Protein AF-A0A956RKF7-F1 (afdb_monomer_lite)

Radius of gyration: 11.82 Å; chains: 1; bounding box: 26×29×27 Å

Foldseek 3Di:
DDAQEEEEFDDPVLCCVPRPDPR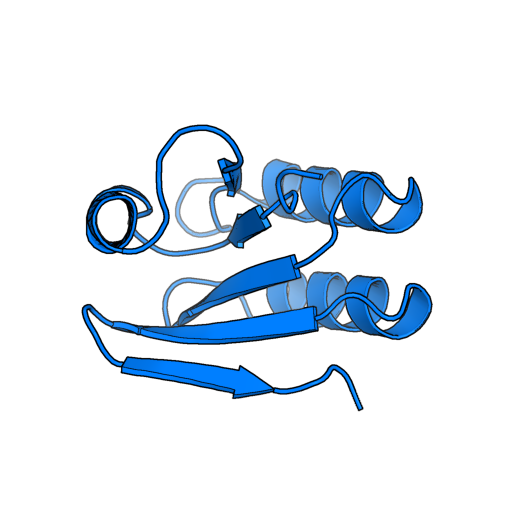YDYFYAPVVPRPVRLVVLLVCLQVVNHQEYEYEPDGHDPVSVVSNLVSCLVNQHWYWYDDPRPDIDTDGSD

Structure (mmCIF, N/CA/C/O backbone):
data_AF-A0A956RKF7-F1
#
_entry.id   AF-A0A956RKF7-F1
#
loop_
_atom_site.group_PDB
_atom_site.id
_atom_site.type_symbol
_atom_site.label_atom_id
_atom_site.label_alt_id
_atom_site.label_comp_id
_atom_site.label_asym_id
_atom_site.label_entity_id
_atom_site.label_seq_id
_atom_site.pdbx_PDB_ins_code
_atom_site.Cartn_x
_atom_site.Cartn_y
_atom_site.Cartn_z
_atom_site.occupancy
_atom_site.B_iso_or_equiv
_atom_site.auth_seq_id
_atom_site.auth_comp_id
_atom_site.auth_asym_id
_atom_site.auth_atom_id
_atom_site.pdbx_PDB_model_num
ATOM 1 N N . MET A 1 1 ? -13.622 0.110 15.646 1.00 58.47 1 MET A N 1
ATOM 2 C CA . MET A 1 1 ? -13.708 -0.349 14.240 1.00 58.47 1 MET A CA 1
ATOM 3 C C . MET A 1 1 ? -12.376 -0.996 13.877 1.00 58.47 1 MET A C 1
ATOM 5 O O . MET A 1 1 ? -11.354 -0.456 14.282 1.00 58.47 1 MET A O 1
ATOM 9 N N . LYS A 1 2 ? -12.357 -2.161 13.212 1.00 68.44 2 LYS A N 1
ATOM 10 C CA . LYS A 1 2 ? -11.100 -2.785 12.753 1.00 68.44 2 LYS A CA 1
ATOM 11 C C . LYS A 1 2 ? -10.547 -1.955 11.587 1.00 68.44 2 LYS A C 1
ATOM 13 O O . LYS A 1 2 ? -11.288 -1.673 10.652 1.00 68.44 2 LYS A O 1
ATOM 18 N N . LYS A 1 3 ? -9.282 -1.537 11.673 1.00 76.81 3 LYS A N 1
ATOM 19 C CA . LYS A 1 3 ? -8.614 -0.695 10.668 1.00 76.81 3 LYS A CA 1
ATOM 20 C C . LYS A 1 3 ? -8.366 -1.499 9.391 1.00 76.81 3 LYS A C 1
ATOM 22 O O . LYS A 1 3 ? -7.750 -2.556 9.485 1.00 76.81 3 LYS A O 1
ATOM 27 N N . ARG A 1 4 ? -8.824 -1.031 8.227 1.00 85.31 4 ARG A N 1
ATOM 28 C CA . ARG A 1 4 ? -8.658 -1.706 6.926 1.00 85.31 4 ARG A CA 1
ATOM 29 C C . ARG A 1 4 ? -7.274 -1.397 6.374 1.00 85.31 4 ARG A C 1
ATOM 31 O O . ARG A 1 4 ? -7.011 -0.271 5.951 1.00 85.31 4 ARG A O 1
ATOM 38 N N . VAL A 1 5 ? -6.395 -2.388 6.403 1.00 84.81 5 VAL A N 1
ATOM 39 C CA . VAL A 1 5 ? -4.994 -2.234 6.023 1.00 84.81 5 VAL A CA 1
ATOM 40 C C . VAL A 1 5 ? -4.770 -2.891 4.669 1.00 84.81 5 VAL A C 1
ATOM 42 O O . VAL A 1 5 ? -5.041 -4.075 4.481 1.00 84.81 5 VAL A O 1
ATOM 45 N N . ALA A 1 6 ? -4.254 -2.132 3.712 1.00 86.75 6 ALA A N 1
ATOM 46 C CA . ALA A 1 6 ? -3.771 -2.678 2.456 1.00 86.75 6 ALA A CA 1
ATOM 47 C C . ALA A 1 6 ? -2.252 -2.827 2.492 1.00 86.75 6 ALA A C 1
ATOM 49 O O . ALA A 1 6 ? -1.554 -1.968 3.018 1.00 86.75 6 ALA A O 1
ATOM 50 N N . VAL A 1 7 ? -1.727 -3.890 1.896 1.00 81.94 7 VAL A N 1
ATOM 51 C CA . VAL A 1 7 ? -0.284 -4.120 1.763 1.00 81.94 7 VAL A CA 1
ATOM 52 C C . VAL A 1 7 ? 0.049 -4.227 0.287 1.00 81.94 7 VAL A C 1
ATOM 54 O O . VAL A 1 7 ? -0.600 -4.998 -0.418 1.00 81.94 7 VAL A O 1
ATOM 57 N N . ILE A 1 8 ? 1.084 -3.518 -0.162 1.00 80.19 8 ILE A N 1
ATOM 58 C CA . ILE A 1 8 ? 1.604 -3.622 -1.524 1.00 80.19 8 ILE A CA 1
ATOM 59 C C . ILE A 1 8 ? 3.119 -3.841 -1.555 1.00 80.19 8 ILE A C 1
ATOM 61 O O . ILE A 1 8 ? 3.882 -3.182 -0.846 1.00 80.19 8 ILE A O 1
ATOM 65 N N . GLY A 1 9 ? 3.545 -4.752 -2.431 1.00 74.31 9 GLY A N 1
ATOM 66 C CA . GLY A 1 9 ? 4.948 -5.073 -2.690 1.00 74.31 9 GLY A CA 1
ATOM 67 C C . GLY A 1 9 ? 5.459 -6.313 -1.955 1.00 74.31 9 GLY A C 1
ATOM 68 O O . GLY A 1 9 ? 4.863 -6.781 -0.993 1.00 74.31 9 GLY A O 1
ATOM 69 N N . GLY A 1 10 ? 6.598 -6.835 -2.420 1.00 68.06 10 GLY A N 1
ATOM 70 C CA . GLY A 1 10 ? 7.389 -7.862 -1.731 1.00 68.06 10 GLY A CA 1
ATOM 71 C C . GLY A 1 10 ? 6.653 -9.165 -1.405 1.00 68.06 10 GLY A C 1
ATOM 72 O O . GLY A 1 10 ? 5.661 -9.528 -2.029 1.00 68.06 10 GLY A O 1
ATOM 73 N N . ASP A 1 11 ? 7.181 -9.895 -0.419 1.00 65.06 11 ASP A N 1
ATOM 74 C CA . ASP A 1 11 ? 6.575 -11.124 0.097 1.00 65.06 11 ASP A CA 1
ATOM 75 C C . ASP A 1 11 ? 5.701 -10.811 1.320 1.00 65.06 11 ASP A C 1
ATOM 77 O O . ASP A 1 11 ? 6.164 -10.791 2.465 1.00 65.06 11 ASP A O 1
ATOM 81 N N . ALA A 1 12 ? 4.417 -10.585 1.051 1.00 59.69 12 ALA A N 1
ATOM 82 C CA . ALA A 1 12 ? 3.335 -10.421 2.019 1.00 59.69 12 ALA A CA 1
ATOM 83 C C . ALA A 1 12 ? 3.376 -11.418 3.195 1.00 59.69 12 ALA A C 1
ATOM 85 O O . ALA A 1 12 ? 3.031 -11.067 4.330 1.00 59.69 12 ALA A O 1
ATOM 86 N N . LYS A 1 13 ? 3.843 -12.655 2.959 1.00 59.16 13 LYS A N 1
ATOM 87 C CA . LYS A 1 13 ? 3.915 -13.698 3.992 1.00 59.16 13 LYS A CA 1
ATOM 88 C C . LYS A 1 13 ? 4.898 -13.340 5.107 1.00 59.16 13 LYS A C 1
ATOM 90 O O . LYS A 1 13 ? 4.699 -13.774 6.240 1.00 59.16 13 LYS A O 1
ATOM 95 N N . LYS A 1 14 ? 5.917 -12.517 4.828 1.00 61.38 14 LYS A N 1
ATOM 96 C CA . LYS A 1 14 ? 6.927 -12.099 5.819 1.00 61.38 14 LYS A CA 1
ATOM 97 C C . LYS A 1 14 ? 6.381 -11.124 6.860 1.00 61.38 14 LYS A C 1
ATOM 99 O O . LYS A 1 14 ? 6.873 -11.108 7.985 1.00 61.38 14 LYS A O 1
ATOM 104 N N . ILE A 1 15 ? 5.349 -10.349 6.523 1.00 64.69 15 ILE A N 1
ATOM 105 C CA . ILE A 1 15 ? 4.764 -9.358 7.439 1.00 64.69 15 ILE A CA 1
ATOM 106 C C . ILE A 1 15 ? 3.427 -9.780 8.047 1.00 64.69 15 ILE A C 1
ATOM 108 O O . ILE A 1 15 ? 2.976 -9.146 8.994 1.00 64.69 15 ILE A O 1
ATOM 112 N N . ARG A 1 16 ? 2.829 -10.884 7.585 1.00 62.72 16 ARG A N 1
ATOM 113 C CA . ARG A 1 16 ? 1.581 -11.445 8.137 1.00 62.72 16 ARG A CA 1
ATOM 114 C C . ARG A 1 16 ? 1.651 -11.746 9.645 1.00 62.72 16 ARG A C 1
ATOM 116 O O . ARG A 1 16 ? 0.634 -11.800 10.315 1.00 62.72 16 ARG A O 1
ATOM 123 N N . ARG A 1 17 ? 2.858 -11.903 10.204 1.00 62.88 17 ARG A N 1
ATOM 124 C CA . ARG A 1 17 ? 3.086 -12.028 11.659 1.00 62.88 17 ARG A CA 1
ATOM 125 C C . ARG A 1 17 ? 2.979 -10.710 12.441 1.00 62.88 17 ARG A C 1
ATOM 127 O O . ARG A 1 17 ? 2.846 -10.758 13.655 1.00 62.88 17 ARG A O 1
ATOM 134 N N . HIS A 1 18 ? 3.080 -9.563 11.772 1.00 60.72 18 HIS A N 1
ATOM 135 C CA . HIS A 1 18 ? 3.126 -8.232 12.395 1.00 60.72 18 HIS A CA 1
ATOM 136 C C . HIS A 1 18 ? 1.797 -7.489 12.291 1.00 60.72 18 HIS A C 1
ATOM 138 O O . HIS A 1 18 ? 1.507 -6.609 13.095 1.00 60.72 18 HIS A O 1
ATOM 144 N N . VAL A 1 19 ? 0.993 -7.842 11.294 1.00 58.81 19 VAL A N 1
ATOM 145 C CA . VAL A 1 19 ? -0.298 -7.225 11.023 1.00 58.81 19 VAL A CA 1
ATOM 146 C C . VAL A 1 19 ? -1.302 -8.362 11.127 1.00 58.81 19 VAL A C 1
ATOM 148 O O . VAL A 1 19 ? -1.199 -9.331 10.383 1.00 58.81 19 VAL A O 1
ATOM 151 N N . GLY A 1 20 ? -2.179 -8.333 12.130 1.00 57.41 20 GLY A N 1
ATOM 152 C CA . GLY A 1 20 ? -3.142 -9.415 12.360 1.00 57.41 20 GLY A CA 1
ATOM 153 C C . GLY A 1 20 ? -4.038 -9.666 11.139 1.00 57.41 20 GLY A C 1
ATOM 154 O O . GLY A 1 20 ? -4.396 -8.730 10.431 1.00 57.41 20 GLY A O 1
ATOM 155 N N . ASP A 1 21 ? -4.404 -10.930 10.912 1.00 59.31 21 ASP A N 1
ATOM 156 C CA . ASP A 1 21 ? -4.980 -11.445 9.653 1.00 59.31 21 ASP A CA 1
ATOM 157 C C . ASP A 1 21 ? -6.283 -10.754 9.198 1.00 59.31 21 ASP A C 1
ATOM 159 O O . ASP A 1 21 ? -6.536 -10.592 8.008 1.00 59.31 21 ASP A O 1
ATOM 163 N N . ASP A 1 22 ? -7.118 -10.320 10.140 1.00 56.56 22 ASP A N 1
ATOM 164 C CA . ASP A 1 22 ? -8.536 -10.054 9.865 1.00 56.56 22 ASP A CA 1
ATOM 165 C C . ASP A 1 22 ? -8.846 -8.736 9.137 1.00 56.56 22 ASP A C 1
ATOM 167 O O . ASP A 1 22 ? -10.014 -8.448 8.870 1.00 56.56 22 ASP A O 1
ATOM 171 N N . SER A 1 23 ? -7.853 -7.890 8.867 1.00 64.88 23 SER A N 1
ATOM 172 C CA . SER A 1 23 ? -8.090 -6.600 8.207 1.00 64.88 23 SER A CA 1
ATOM 173 C C . SER A 1 23 ? -7.150 -6.296 7.048 1.00 64.88 23 SER A C 1
ATOM 175 O O . SER A 1 23 ? -7.119 -5.163 6.561 1.00 64.88 23 SER A O 1
ATOM 177 N N . LEU A 1 24 ? -6.419 -7.313 6.590 1.00 69.12 24 LEU A N 1
ATOM 178 C CA . LEU A 1 24 ? -5.397 -7.192 5.563 1.00 69.12 24 LEU A CA 1
ATOM 179 C C . LEU A 1 24 ? -5.920 -7.534 4.179 1.00 69.12 24 LEU A C 1
ATOM 181 O O . LEU A 1 24 ? -6.436 -8.625 3.939 1.00 69.12 24 LEU A O 1
ATOM 185 N N . ARG A 1 25 ? -5.686 -6.627 3.232 1.00 75.19 25 ARG A N 1
ATOM 186 C CA . ARG A 1 25 ? -5.821 -6.917 1.805 1.00 75.19 25 ARG A CA 1
ATOM 187 C C . ARG A 1 25 ? -4.465 -6.800 1.125 1.00 75.19 25 ARG A C 1
ATOM 189 O O . ARG A 1 25 ? -3.841 -5.741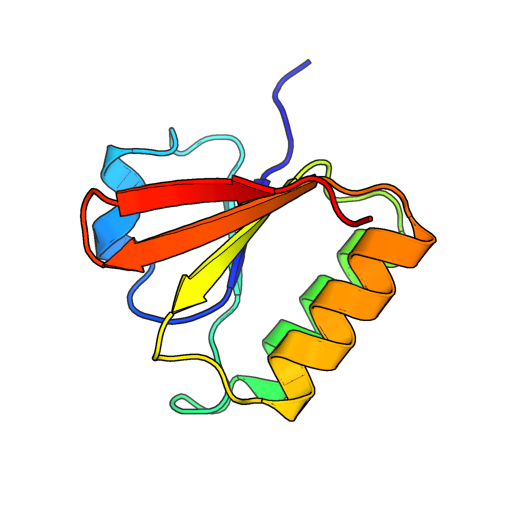 1.155 1.00 75.19 25 ARG A O 1
ATOM 196 N N . TYR A 1 26 ? -4.010 -7.901 0.540 1.00 73.12 26 TYR A N 1
ATOM 197 C CA . TYR A 1 26 ? -2.707 -7.990 -0.111 1.00 73.12 26 TYR A CA 1
ATOM 198 C C . TYR A 1 26 ? -2.809 -7.701 -1.605 1.00 73.12 26 TYR A C 1
ATOM 200 O O . TYR A 1 26 ? -3.701 -8.215 -2.276 1.00 73.12 26 TYR A O 1
ATOM 208 N N . TYR A 1 27 ? -1.862 -6.907 -2.095 1.00 70.88 27 TYR A N 1
ATOM 209 C CA . TYR A 1 27 ? -1.700 -6.522 -3.490 1.00 70.88 27 TYR A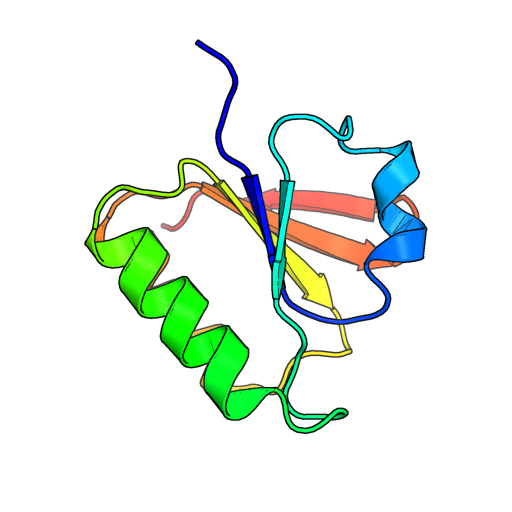 CA 1
ATOM 210 C C . TYR A 1 27 ? -0.255 -6.817 -3.918 1.00 70.88 27 TYR A C 1
ATOM 212 O O . TYR A 1 27 ? 0.708 -6.407 -3.262 1.00 70.88 27 TYR A O 1
ATOM 220 N N . SER A 1 28 ? -0.088 -7.564 -5.002 1.00 61.53 28 SER A N 1
ATOM 221 C CA . SER A 1 28 ? 1.216 -7.944 -5.554 1.00 61.53 28 SER A CA 1
ATOM 222 C C . SER A 1 28 ? 1.858 -6.766 -6.296 1.00 61.53 28 SER A C 1
ATOM 224 O O . SER A 1 28 ? 1.156 -5.907 -6.821 1.00 61.53 28 SER A O 1
ATOM 226 N N . SER A 1 29 ? 3.192 -6.713 -6.379 1.00 55.72 29 SER A N 1
ATOM 227 C CA . SER A 1 29 ? 3.898 -5.725 -7.214 1.00 55.72 29 SER A CA 1
ATOM 228 C C . SER A 1 29 ? 4.209 -6.231 -8.628 1.00 55.72 29 SER A C 1
ATOM 230 O O . SER A 1 29 ? 4.224 -7.437 -8.895 1.00 55.72 29 SER A O 1
ATOM 232 N N . SER A 1 30 ? 4.507 -5.292 -9.535 1.00 50.41 30 SER A N 1
ATOM 233 C CA . SER A 1 30 ? 4.890 -5.493 -10.946 1.00 50.41 30 SER A CA 1
ATOM 234 C C . SER A 1 30 ? 5.875 -6.628 -11.240 1.00 50.41 30 SER A C 1
ATOM 236 O O . SER A 1 30 ? 5.723 -7.276 -12.273 1.00 50.41 30 SER A O 1
ATOM 238 N N . HIS A 1 31 ? 6.840 -6.930 -10.361 1.00 47.94 31 HIS A N 1
ATOM 239 C CA . HIS A 1 31 ? 7.804 -8.026 -10.582 1.00 47.94 31 HIS A CA 1
ATOM 240 C C . HIS A 1 31 ? 7.155 -9.425 -10.675 1.00 47.94 31 HIS A C 1
ATOM 242 O O . HIS A 1 31 ? 7.800 -10.348 -11.161 1.00 47.94 31 HIS A O 1
ATOM 248 N N . ASN A 1 32 ? 5.881 -9.569 -10.283 1.00 49.94 32 ASN A N 1
ATOM 249 C CA . ASN A 1 32 ? 5.066 -10.781 -10.443 1.00 49.94 32 ASN A CA 1
ATOM 250 C C . ASN A 1 32 ? 3.824 -10.559 -11.343 1.00 49.94 32 ASN A C 1
ATOM 252 O O . ASN A 1 32 ? 2.821 -11.251 -11.188 1.00 49.94 32 ASN A O 1
ATOM 256 N N . GLY A 1 33 ? 3.839 -9.573 -12.252 1.00 49.94 33 GLY A N 1
ATOM 257 C CA . GLY A 1 33 ? 2.679 -9.233 -13.097 1.00 49.94 33 GLY A CA 1
ATOM 258 C C . GLY A 1 33 ? 1.653 -8.287 -12.443 1.00 49.94 33 GLY A C 1
ATOM 259 O O . GLY A 1 33 ? 0.541 -8.140 -12.946 1.00 49.94 33 GLY A O 1
ATOM 260 N N . GLY A 1 34 ? 2.020 -7.623 -11.339 1.00 53.81 34 GLY A N 1
ATOM 261 C CA . GLY A 1 34 ? 1.138 -6.857 -10.440 1.00 53.81 34 GLY A CA 1
ATOM 262 C C . GLY A 1 34 ? 0.647 -5.466 -10.878 1.00 53.81 34 GLY A C 1
ATOM 263 O O . GLY A 1 34 ? 0.104 -4.747 -10.041 1.00 53.81 34 GLY A O 1
ATOM 264 N N . ASN A 1 35 ? 0.742 -5.087 -12.159 1.00 61.47 35 ASN A N 1
ATOM 265 C CA . ASN A 1 35 ? 0.178 -3.808 -12.636 1.00 61.47 35 ASN A CA 1
ATOM 266 C C . ASN A 1 35 ? -1.339 -3.699 -12.354 1.00 61.47 35 ASN A C 1
ATOM 268 O O . ASN A 1 35 ? -1.854 -2.609 -12.102 1.00 61.47 35 ASN A O 1
ATOM 272 N N . GLY A 1 36 ? -2.056 -4.830 -12.372 1.00 64.38 36 GLY A N 1
ATOM 273 C CA . GLY A 1 36 ? -3.478 -4.893 -12.020 1.00 64.38 36 GLY A CA 1
ATOM 274 C C . GLY A 1 36 ? -3.743 -4.670 -10.529 1.00 64.38 36 GLY A C 1
ATOM 275 O O . GLY A 1 36 ? -4.673 -3.952 -10.171 1.00 64.38 36 GLY A O 1
ATOM 276 N N . ASP A 1 37 ? -2.886 -5.200 -9.658 1.00 73.62 37 ASP A N 1
ATOM 277 C CA . ASP A 1 37 ? -3.049 -5.117 -8.204 1.00 73.62 37 ASP A CA 1
ATOM 278 C C . ASP A 1 37 ? -2.795 -3.693 -7.685 1.00 73.62 37 ASP A C 1
ATOM 280 O O . ASP A 1 37 ? -3.552 -3.193 -6.850 1.00 73.62 37 ASP A O 1
ATOM 284 N N . ALA A 1 38 ? -1.803 -2.982 -8.233 1.00 76.56 38 ALA A N 1
ATOM 285 C CA . ALA A 1 38 ? -1.577 -1.569 -7.916 1.00 76.56 38 ALA A CA 1
ATOM 286 C C . ALA A 1 38 ? -2.759 -0.676 -8.351 1.00 76.56 38 ALA A C 1
ATOM 288 O O . ALA A 1 38 ? -3.168 0.240 -7.624 1.00 76.56 38 ALA A O 1
ATOM 289 N N . ALA A 1 39 ? -3.352 -0.962 -9.515 1.00 80.06 39 ALA A N 1
ATOM 290 C CA . ALA A 1 39 ? -4.543 -0.268 -9.997 1.00 80.06 39 ALA A CA 1
ATOM 291 C C . ALA A 1 39 ? -5.774 -0.569 -9.122 1.00 80.06 39 ALA A C 1
ATOM 293 O O . ALA A 1 39 ? -6.512 0.350 -8.757 1.00 80.06 39 ALA A O 1
ATOM 294 N N . MET A 1 40 ? -5.968 -1.829 -8.717 1.00 82.06 40 MET A N 1
ATOM 295 C CA . MET A 1 40 ? -7.041 -2.226 -7.799 1.00 82.06 40 MET A CA 1
ATOM 296 C C . MET A 1 40 ? -6.894 -1.575 -6.422 1.00 82.06 40 MET A C 1
ATOM 298 O O . MET A 1 40 ? -7.884 -1.086 -5.875 1.00 82.06 40 MET A O 1
ATOM 302 N N . LEU A 1 41 ? -5.676 -1.504 -5.878 1.00 86.44 41 LEU A N 1
ATOM 303 C CA . LEU A 1 41 ? -5.407 -0.787 -4.632 1.00 86.44 41 LEU A CA 1
ATOM 304 C C . LEU A 1 41 ? -5.751 0.698 -4.766 1.00 86.44 41 LEU A C 1
ATOM 306 O O . LEU A 1 41 ? -6.440 1.257 -3.916 1.00 86.44 41 LEU A O 1
ATOM 310 N N . THR A 1 42 ? -5.328 1.328 -5.860 1.00 86.56 42 THR A N 1
ATOM 311 C CA . THR A 1 42 ? -5.640 2.735 -6.139 1.00 86.56 42 THR A CA 1
ATOM 312 C C . THR A 1 42 ? -7.152 2.977 -6.174 1.00 86.56 42 THR A C 1
ATOM 314 O O . THR A 1 42 ? -7.639 3.939 -5.579 1.00 86.56 42 THR A O 1
ATOM 317 N N . ALA A 1 43 ? -7.914 2.091 -6.820 1.00 87.06 43 ALA A N 1
ATOM 318 C CA . ALA A 1 43 ? -9.373 2.157 -6.837 1.00 87.06 43 ALA A CA 1
ATOM 319 C C . ALA A 1 43 ? -9.982 1.964 -5.435 1.00 87.06 43 ALA A C 1
ATOM 321 O O . ALA A 1 43 ? -10.890 2.701 -5.057 1.00 87.06 43 ALA A O 1
ATOM 322 N N . ALA A 1 44 ? -9.455 1.028 -4.639 1.00 87.25 44 ALA A N 1
ATOM 323 C CA . ALA A 1 44 ? -9.912 0.787 -3.272 1.00 87.25 44 ALA A CA 1
ATOM 324 C C . ALA A 1 44 ? -9.655 1.985 -2.342 1.00 87.25 44 ALA A C 1
ATOM 326 O O . ALA A 1 44 ? -10.521 2.321 -1.537 1.00 87.25 44 ALA A O 1
ATOM 327 N N . ILE A 1 45 ? -8.504 2.653 -2.476 1.00 88.94 45 ILE A N 1
ATOM 328 C CA . ILE A 1 45 ? -8.184 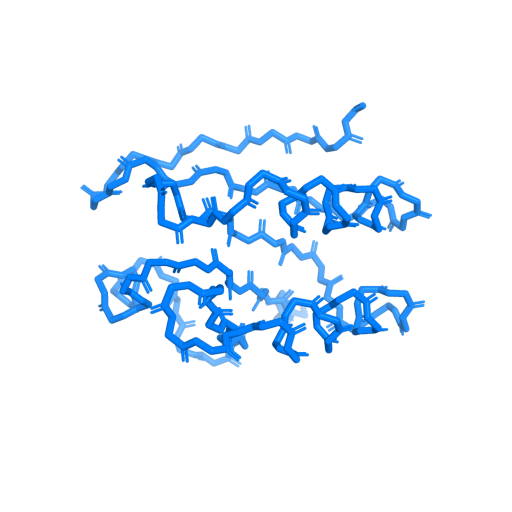3.890 -1.747 1.00 88.94 45 ILE A CA 1
ATOM 329 C C . ILE A 1 45 ? -9.187 4.988 -2.111 1.00 88.94 45 ILE A C 1
ATOM 331 O O . ILE A 1 45 ? -9.803 5.571 -1.225 1.00 88.94 45 ILE A O 1
ATOM 335 N N . ARG A 1 46 ? -9.417 5.219 -3.410 1.00 87.62 46 ARG A N 1
ATOM 336 C CA . ARG A 1 46 ? -10.367 6.235 -3.905 1.00 87.62 46 ARG A CA 1
ATOM 337 C C . ARG A 1 46 ? -11.814 5.980 -3.487 1.00 87.62 46 ARG A C 1
ATOM 339 O O . ARG A 1 46 ? -12.586 6.920 -3.377 1.00 87.62 46 ARG A O 1
ATOM 346 N N . ALA A 1 47 ? -12.183 4.721 -3.266 1.00 88.38 47 ALA A N 1
ATOM 347 C CA . ALA A 1 47 ? -13.499 4.344 -2.762 1.00 88.38 47 ALA A CA 1
ATOM 348 C C . ALA A 1 47 ? -13.621 4.467 -1.228 1.00 88.38 47 ALA A C 1
ATOM 350 O O . ALA A 1 47 ? -14.639 4.063 -0.667 1.00 88.38 47 ALA A O 1
ATOM 351 N N . GLY A 1 48 ? -12.584 4.948 -0.529 1.00 86.06 48 GLY A N 1
ATOM 352 C CA . GLY A 1 48 ? -12.549 4.994 0.933 1.00 86.06 48 GLY A CA 1
ATOM 353 C C . GLY A 1 48 ? -12.555 3.603 1.569 1.00 86.06 48 GLY A C 1
ATOM 354 O O . GLY A 1 48 ? -13.036 3.437 2.688 1.00 86.06 48 GLY A O 1
ATOM 355 N N . GLY A 1 49 ? -12.079 2.581 0.849 1.00 85.56 49 GLY A N 1
ATOM 356 C CA . GLY A 1 49 ? -12.044 1.176 1.265 1.00 85.56 49 GLY A CA 1
ATOM 357 C C . GLY A 1 49 ? -10.834 0.798 2.126 1.00 85.56 49 GLY A C 1
ATOM 358 O O . GLY A 1 49 ? -10.753 -0.341 2.585 1.00 85.56 49 GLY A O 1
ATOM 359 N N . VAL A 1 50 ? -9.895 1.728 2.320 1.00 88.19 50 VAL A N 1
ATOM 360 C CA . VAL A 1 50 ? -8.595 1.513 2.965 1.00 88.19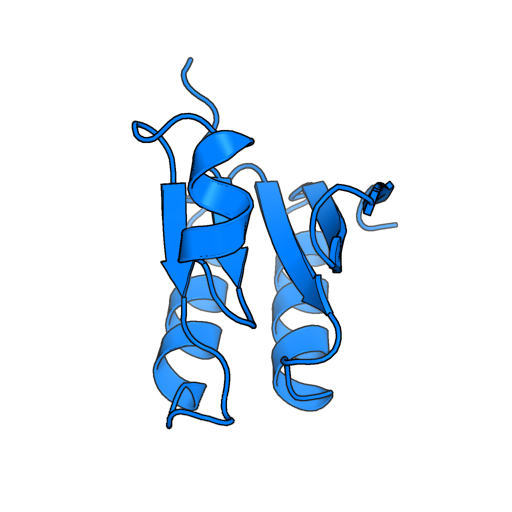 50 VAL A CA 1
ATOM 361 C C . VAL A 1 50 ? -8.314 2.665 3.926 1.00 88.19 50 VAL A C 1
ATOM 363 O O . VAL A 1 50 ? -8.444 3.820 3.540 1.00 88.19 50 VAL A O 1
ATOM 366 N N . ASP A 1 51 ? -7.911 2.344 5.155 1.00 86.12 51 ASP A N 1
ATOM 367 C CA . ASP A 1 51 ? -7.556 3.329 6.188 1.00 86.12 51 ASP A CA 1
ATOM 368 C C . ASP A 1 51 ? -6.031 3.513 6.302 1.00 86.12 51 ASP A C 1
ATOM 370 O O . ASP A 1 51 ? -5.545 4.516 6.827 1.00 86.12 51 ASP A O 1
ATOM 374 N N . GLU A 1 52 ? -5.257 2.527 5.839 1.00 87.75 52 GLU A N 1
ATOM 375 C CA . GLU A 1 52 ? -3.795 2.545 5.867 1.00 87.75 52 GLU A CA 1
ATOM 376 C C . GLU A 1 52 ? -3.197 1.641 4.784 1.00 87.75 52 GLU A C 1
ATOM 378 O O . GLU A 1 52 ? -3.701 0.546 4.529 1.00 87.75 52 GLU A O 1
ATOM 383 N N . VAL A 1 53 ? -2.098 2.082 4.172 1.00 87.38 53 VAL A N 1
ATOM 384 C CA . VAL A 1 53 ? -1.360 1.338 3.144 1.00 87.38 53 VAL A CA 1
ATOM 385 C C . VAL A 1 53 ? 0.068 1.071 3.596 1.00 87.38 53 VAL A C 1
ATOM 387 O O . VAL A 1 53 ? 0.804 1.993 3.930 1.00 87.38 53 VAL A O 1
ATOM 390 N N . TRP A 1 54 ? 0.483 -0.190 3.553 1.00 85.38 54 TRP A N 1
ATOM 391 C CA . TRP A 1 54 ? 1.827 -0.643 3.885 1.00 85.38 54 TRP A CA 1
ATOM 392 C C . TRP A 1 54 ? 2.590 -0.923 2.594 1.00 85.38 54 TRP A C 1
ATOM 394 O O . TRP A 1 54 ? 2.231 -1.830 1.843 1.00 85.38 54 TRP A O 1
ATOM 404 N N . ILE A 1 55 ? 3.640 -0.151 2.331 1.00 82.38 55 ILE A N 1
ATOM 405 C CA . ILE A 1 55 ? 4.495 -0.306 1.153 1.00 82.38 55 ILE A CA 1
ATOM 406 C C . ILE A 1 55 ? 5.757 -1.071 1.558 1.00 82.38 55 ILE A C 1
ATOM 408 O O . ILE A 1 55 ? 6.566 -0.585 2.352 1.00 82.38 55 ILE A O 1
ATOM 412 N N . LEU A 1 56 ? 5.928 -2.261 0.983 1.00 77.38 56 LEU A N 1
ATOM 413 C CA . LEU A 1 56 ? 7.085 -3.131 1.189 1.00 77.38 56 LEU A CA 1
ATOM 414 C C . LEU A 1 56 ? 8.187 -2.807 0.170 1.00 77.38 56 LEU A C 1
ATOM 416 O O . LEU A 1 56 ? 8.089 -3.134 -1.016 1.00 77.38 56 LEU A O 1
ATOM 420 N N . TRP A 1 57 ? 9.262 -2.177 0.642 1.00 68.81 57 TRP A N 1
ATOM 421 C CA . TRP A 1 57 ? 10.453 -1.855 -0.151 1.00 68.81 57 TRP A CA 1
ATOM 422 C C . TRP A 1 57 ? 11.489 -2.997 -0.065 1.00 68.81 57 TRP A C 1
ATOM 424 O O . TRP A 1 57 ? 11.566 -3.643 0.985 1.00 68.81 57 TRP A O 1
ATOM 434 N N . PRO A 1 58 ? 12.311 -3.281 -1.104 1.00 58.44 58 PRO A N 1
ATOM 435 C CA . PRO A 1 58 ? 12.473 -2.597 -2.400 1.00 58.44 58 PRO A CA 1
ATOM 436 C C . PRO A 1 58 ? 11.670 -3.194 -3.568 1.00 58.44 58 PRO A C 1
ATOM 438 O O . PRO A 1 58 ? 11.943 -2.899 -4.726 1.00 58.44 58 PRO A O 1
ATOM 441 N N . CYS A 1 59 ? 10.694 -4.058 -3.306 1.00 60.94 59 CYS A N 1
ATOM 442 C CA . CYS A 1 59 ? 10.109 -4.911 -4.344 1.00 60.94 59 CYS A CA 1
ATOM 443 C C . CYS A 1 59 ? 8.965 -4.272 -5.160 1.00 60.94 59 CYS A C 1
ATOM 445 O O . CYS A 1 59 ? 8.279 -4.999 -5.877 1.00 60.94 59 CYS A O 1
ATOM 447 N N . ILE A 1 60 ? 8.720 -2.964 -5.049 1.00 67.56 60 ILE A N 1
ATOM 448 C CA . ILE A 1 60 ? 7.678 -2.241 -5.800 1.00 67.56 60 ILE A CA 1
ATOM 449 C C . ILE A 1 60 ? 8.313 -1.335 -6.860 1.00 67.56 60 ILE A C 1
ATOM 451 O O . ILE A 1 60 ? 9.294 -0.644 -6.582 1.00 67.56 60 ILE A O 1
ATOM 455 N N . GLY A 1 61 ? 7.757 -1.325 -8.075 1.00 67.50 61 GLY A N 1
ATOM 456 C CA . GLY A 1 61 ? 8.217 -0.425 -9.127 1.00 67.50 61 GLY A CA 1
ATOM 457 C C . GLY A 1 61 ? 7.952 1.040 -8.767 1.00 67.50 61 GLY A C 1
ATOM 458 O O . GLY A 1 61 ? 6.912 1.371 -8.195 1.00 67.50 61 GLY A O 1
ATOM 459 N N . HIS A 1 62 ? 8.876 1.932 -9.137 1.00 71.19 62 HIS A N 1
ATOM 460 C CA . HIS A 1 62 ? 8.732 3.382 -8.952 1.00 71.19 62 HIS A CA 1
ATOM 461 C C . HIS A 1 62 ? 7.366 3.950 -9.408 1.00 71.19 62 HIS A C 1
ATOM 463 O O . HIS A 1 62 ? 6.728 4.613 -8.593 1.00 71.19 62 HIS A O 1
ATOM 469 N N . PRO A 1 63 ? 6.852 3.665 -10.624 1.00 73.06 63 PRO A N 1
ATOM 470 C CA . PRO A 1 63 ? 5.594 4.266 -11.084 1.00 73.06 63 PRO A CA 1
ATOM 471 C C . PRO A 1 63 ? 4.351 3.784 -10.317 1.00 73.06 63 PRO A C 1
ATOM 473 O O . PRO A 1 63 ? 3.454 4.576 -10.041 1.00 73.06 63 PRO A O 1
ATOM 476 N N . GLU A 1 64 ? 4.293 2.507 -9.928 1.00 74.69 64 GLU A N 1
ATOM 477 C CA . GLU A 1 64 ? 3.173 1.958 -9.144 1.00 74.69 64 GLU A CA 1
ATOM 478 C C . GLU A 1 64 ? 3.136 2.564 -7.743 1.00 74.69 64 GLU A C 1
ATOM 480 O O . GLU A 1 64 ? 2.089 2.988 -7.252 1.00 74.69 64 GLU A O 1
ATOM 485 N N . ARG A 1 65 ? 4.312 2.635 -7.115 1.00 79.38 65 ARG A N 1
ATOM 486 C CA . ARG A 1 65 ? 4.502 3.253 -5.809 1.00 79.38 65 ARG A CA 1
ATOM 487 C C . ARG A 1 65 ? 4.030 4.700 -5.824 1.00 79.38 65 ARG A C 1
ATOM 489 O O . ARG A 1 65 ? 3.290 5.105 -4.933 1.00 79.38 65 ARG A O 1
ATOM 496 N N . ASP A 1 66 ? 4.435 5.464 -6.831 1.00 84.75 66 ASP A N 1
ATOM 497 C CA . ASP A 1 66 ? 4.096 6.880 -6.927 1.00 84.75 66 ASP A CA 1
ATOM 498 C C . ASP A 1 66 ? 2.583 7.077 -7.150 1.00 84.75 66 ASP A C 1
ATOM 500 O O . ASP A 1 66 ? 1.983 7.957 -6.530 1.00 84.75 66 ASP A O 1
ATOM 504 N N . GLY A 1 67 ? 1.935 6.202 -7.932 1.00 85.38 67 GLY A N 1
ATOM 505 C CA . GLY A 1 67 ? 0.478 6.191 -8.105 1.00 85.38 67 GLY A CA 1
ATOM 506 C C . GLY A 1 67 ? -0.293 5.897 -6.812 1.00 85.38 67 GLY A C 1
ATOM 507 O O . GLY A 1 67 ? -1.246 6.608 -6.483 1.00 85.38 67 GLY A O 1
ATOM 508 N N . VAL A 1 68 ? 0.150 4.902 -6.039 1.00 86.44 68 VAL A N 1
ATOM 509 C CA . VAL A 1 68 ? -0.444 4.568 -4.733 1.00 86.44 68 VAL A CA 1
ATOM 510 C C . VAL A 1 68 ? -0.234 5.700 -3.726 1.00 86.44 68 VAL A C 1
ATOM 512 O O . VAL A 1 68 ? -1.182 6.085 -3.045 1.00 86.44 68 VAL A O 1
ATOM 515 N N . ILE A 1 69 ? 0.964 6.294 -3.665 1.00 87.75 69 ILE A N 1
ATOM 516 C CA . ILE A 1 69 ? 1.244 7.453 -2.801 1.00 87.75 69 ILE A CA 1
ATOM 517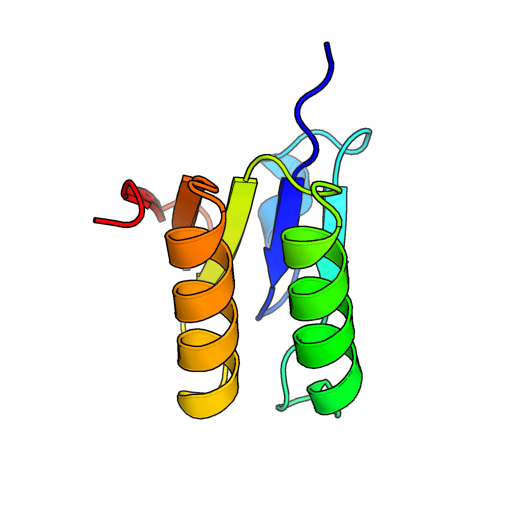 C C . ILE A 1 69 ? 0.326 8.626 -3.154 1.00 87.75 69 ILE A C 1
ATOM 519 O O . ILE A 1 69 ? -0.242 9.248 -2.256 1.00 87.75 69 ILE A O 1
ATOM 523 N N . ALA A 1 70 ? 0.157 8.926 -4.444 1.00 89.38 70 ALA A N 1
ATOM 524 C CA . ALA A 1 70 ? -0.720 10.003 -4.892 1.00 89.38 70 ALA A CA 1
ATOM 525 C C . ALA A 1 70 ? -2.181 9.756 -4.484 1.00 89.38 70 ALA A C 1
ATOM 527 O O . ALA A 1 70 ? -2.851 10.675 -4.014 1.00 89.38 70 ALA A O 1
ATOM 528 N N . ALA A 1 71 ? -2.662 8.516 -4.606 1.00 88.75 71 ALA A N 1
ATOM 529 C CA . ALA A 1 71 ? -4.007 8.143 -4.178 1.00 88.75 71 ALA A CA 1
ATOM 530 C C . ALA A 1 71 ? -4.189 8.269 -2.660 1.00 88.75 71 ALA A C 1
ATOM 532 O O . ALA A 1 71 ? -5.194 8.819 -2.218 1.00 88.75 71 ALA A O 1
ATOM 533 N N . CYS A 1 72 ? -3.211 7.810 -1.872 1.00 90.31 72 CYS A N 1
ATOM 534 C CA . CYS A 1 72 ? -3.249 7.937 -0.417 1.00 90.31 72 CYS A CA 1
ATOM 535 C C . CYS A 1 72 ? -3.290 9.399 0.027 1.00 90.31 72 CYS A C 1
ATOM 537 O O . CYS A 1 72 ? -4.123 9.751 0.853 1.00 90.31 72 CYS A O 1
ATOM 539 N N . ARG A 1 73 ? -2.446 10.262 -0.557 1.00 89.25 73 ARG A N 1
ATOM 540 C CA . ARG A 1 73 ? -2.443 11.708 -0.277 1.00 89.25 73 ARG A CA 1
ATOM 541 C C . ARG A 1 73 ? -3.792 12.350 -0.571 1.00 89.25 73 ARG A C 1
ATOM 543 O O . ARG A 1 73 ? -4.310 13.092 0.250 1.00 89.25 73 ARG A O 1
ATOM 550 N N . ALA A 1 74 ? -4.379 12.028 -1.722 1.00 88.94 74 ALA A N 1
ATOM 551 C CA . ALA A 1 74 ? -5.664 12.582 -2.133 1.00 88.94 74 ALA A CA 1
ATOM 552 C C . ALA A 1 74 ? -6.840 12.153 -1.238 1.00 88.94 74 ALA A C 1
ATOM 554 O O . ALA A 1 74 ? -7.911 12.743 -1.335 1.00 88.94 74 ALA A O 1
ATOM 555 N N . GLN A 1 75 ? -6.676 11.104 -0.429 1.00 88.31 75 GLN A N 1
ATOM 556 C CA . GLN A 1 75 ? -7.715 10.542 0.440 1.00 88.31 75 GLN A CA 1
ATOM 557 C C . GLN A 1 75 ? -7.315 10.557 1.923 1.00 88.31 75 GLN A C 1
ATOM 559 O O . GLN A 1 75 ? -7.965 9.903 2.730 1.00 88.31 75 GLN A O 1
ATOM 564 N N . GLU A 1 76 ? -6.231 11.259 2.273 1.00 89.06 76 GLU A N 1
ATOM 565 C CA . GLU A 1 76 ? -5.690 11.340 3.639 1.00 89.06 76 GLU A CA 1
ATOM 566 C C . GLU A 1 76 ? -5.437 9.963 4.294 1.00 89.06 76 GLU A C 1
ATOM 568 O O . GLU A 1 76 ? -5.513 9.790 5.510 1.00 89.06 76 GLU A O 1
ATOM 573 N N . VAL A 1 77 ? -5.098 8.959 3.479 1.00 88.62 77 VAL A N 1
ATOM 574 C CA . VAL A 1 77 ? -4.807 7.594 3.933 1.00 88.62 77 VAL A CA 1
ATOM 575 C C . VAL A 1 77 ? -3.370 7.505 4.445 1.00 88.62 77 VAL A C 1
ATOM 577 O O . VAL A 1 77 ? -2.422 7.948 3.790 1.00 88.62 77 VAL A O 1
ATOM 580 N N . ALA A 1 78 ? -3.188 6.885 5.614 1.00 87.81 78 ALA A N 1
ATOM 581 C CA . ALA A 1 78 ? -1.874 6.716 6.227 1.00 87.81 78 ALA A CA 1
ATOM 582 C C . ALA A 1 78 ? -0.975 5.773 5.408 1.00 87.81 78 ALA A C 1
ATOM 584 O O . ALA A 1 78 ? -1.434 4.743 4.911 1.00 87.81 78 ALA A O 1
ATOM 585 N N . ILE A 1 79 ? 0.321 6.093 5.308 1.00 87.62 79 ILE A N 1
ATOM 586 C CA . ILE A 1 79 ? 1.310 5.257 4.619 1.00 87.62 79 ILE A CA 1
ATOM 587 C C . ILE A 1 79 ? 2.321 4.711 5.631 1.00 87.62 79 ILE A C 1
ATOM 589 O O . ILE A 1 79 ? 2.944 5.432 6.410 1.00 87.62 79 ILE A O 1
ATOM 593 N N . VAL A 1 80 ? 2.539 3.407 5.598 1.00 84.94 80 VAL A N 1
ATOM 594 C CA . VAL A 1 80 ? 3.535 2.727 6.418 1.00 84.94 80 VAL A CA 1
ATOM 595 C C . VAL A 1 80 ? 4.598 2.157 5.494 1.00 84.94 80 VAL A C 1
ATOM 597 O O . VAL A 1 80 ? 4.315 1.335 4.629 1.00 84.94 80 VAL A O 1
ATOM 600 N N . TRP A 1 81 ? 5.839 2.599 5.659 1.00 80.94 81 TRP A N 1
ATOM 601 C CA . TRP A 1 81 ? 6.968 2.044 4.925 1.00 80.94 81 TRP A CA 1
ATOM 602 C C . TRP A 1 81 ? 7.534 0.866 5.691 1.00 80.94 81 TRP A C 1
ATOM 604 O O . TRP A 1 81 ? 7.850 0.994 6.872 1.00 80.94 81 TRP A O 1
ATOM 614 N N . VAL A 1 82 ? 7.709 -0.262 5.015 1.00 75.50 82 VAL A N 1
ATOM 615 C CA . VAL A 1 82 ? 8.320 -1.447 5.610 1.00 75.50 82 VAL A CA 1
ATOM 616 C C . VAL A 1 82 ? 9.588 -1.791 4.838 1.00 75.50 82 VAL A C 1
ATOM 618 O O . VAL A 1 82 ? 9.534 -2.199 3.676 1.00 75.50 82 VAL A O 1
ATOM 621 N N . ASN A 1 83 ? 10.733 -1.599 5.492 1.00 68.69 83 ASN A N 1
ATOM 622 C CA . ASN A 1 83 ? 12.062 -1.863 4.946 1.00 68.69 83 ASN A CA 1
ATOM 623 C C . ASN A 1 83 ? 12.540 -3.237 5.445 1.00 68.69 83 ASN A C 1
ATOM 625 O O . ASN A 1 83 ? 13.284 -3.353 6.408 1.00 68.69 83 ASN A O 1
ATOM 629 N N . GLY A 1 84 ? 12.073 -4.314 4.811 1.00 58.09 84 GLY A N 1
ATOM 630 C CA . GLY A 1 84 ? 12.404 -5.679 5.244 1.00 58.09 84 GLY A CA 1
ATOM 631 C C . GLY A 1 84 ? 11.701 -6.126 6.543 1.00 58.09 84 GLY A C 1
ATOM 632 O O . GLY A 1 84 ? 10.868 -5.403 7.095 1.00 58.09 84 GLY A O 1
ATOM 633 N N . PRO A 1 85 ? 11.954 -7.365 7.010 1.00 52.44 85 PRO A N 1
ATOM 634 C CA . PRO A 1 85 ? 11.274 -7.918 8.179 1.00 52.44 85 PRO A CA 1
ATOM 635 C C . PRO A 1 85 ? 11.678 -7.165 9.456 1.00 52.44 85 PRO A C 1
ATOM 637 O O . PRO A 1 85 ? 12.771 -7.364 9.974 1.00 52.44 85 PRO A O 1
ATOM 640 N N . GLY A 1 86 ? 10.771 -6.329 9.968 1.00 52.72 86 GLY A N 1
ATOM 641 C CA . GLY A 1 86 ? 10.876 -5.699 11.289 1.00 52.72 86 GLY A CA 1
ATOM 642 C C . GLY A 1 86 ? 11.124 -4.186 11.299 1.00 52.72 86 GLY A C 1
ATOM 643 O O . GLY A 1 86 ? 10.879 -3.564 12.328 1.00 52.72 86 GLY A O 1
ATOM 644 N N . GLU A 1 87 ? 11.527 -3.557 10.188 1.00 60.84 87 GLU A N 1
ATOM 645 C CA . GLU A 1 87 ? 11.683 -2.093 10.140 1.00 60.84 87 GLU A CA 1
ATOM 646 C C . GLU A 1 87 ? 10.423 -1.418 9.593 1.00 60.84 87 GLU A C 1
ATOM 648 O O . GLU A 1 87 ? 10.256 -1.226 8.386 1.00 60.84 87 GLU A O 1
ATOM 653 N N . ILE A 1 88 ? 9.527 -1.041 10.504 1.00 63.03 88 ILE A N 1
ATOM 654 C CA . ILE A 1 88 ? 8.302 -0.302 10.192 1.00 63.03 88 ILE A CA 1
ATOM 655 C C . ILE A 1 88 ? 8.558 1.192 10.433 1.00 63.03 88 ILE A C 1
ATOM 657 O O . ILE A 1 88 ? 8.785 1.622 11.562 1.00 63.03 88 ILE A O 1
ATOM 661 N N . LYS A 1 89 ? 8.515 1.999 9.370 1.00 63.06 89 LYS A N 1
ATOM 662 C CA . LYS A 1 89 ? 8.574 3.466 9.421 1.00 63.06 89 LYS A CA 1
ATOM 663 C C . LYS A 1 89 ? 7.240 4.042 8.964 1.00 63.06 89 LYS A C 1
ATOM 665 O O . LYS A 1 89 ? 6.969 4.155 7.770 1.00 63.06 89 LYS A O 1
ATOM 670 N N . THR A 1 90 ? 6.410 4.447 9.914 1.00 57.59 90 THR A N 1
ATOM 671 C CA . THR A 1 90 ? 5.149 5.134 9.616 1.00 57.59 90 THR A CA 1
ATOM 672 C C . THR A 1 90 ? 5.424 6.568 9.172 1.00 57.59 90 THR A C 1
ATOM 674 O O . THR A 1 90 ? 6.152 7.300 9.843 1.00 57.59 90 THR A O 1
ATOM 677 N N . ARG A 1 91 ? 4.844 6.986 8.043 1.00 62.47 91 ARG A N 1
ATOM 678 C CA . ARG A 1 91 ? 4.833 8.387 7.607 1.00 62.47 91 ARG A CA 1
ATOM 679 C C . ARG A 1 91 ? 3.415 8.771 7.215 1.00 62.47 91 ARG A C 1
ATOM 681 O O . ARG A 1 91 ? 2.790 8.116 6.390 1.00 62.47 91 ARG A O 1
ATOM 688 N N . LEU A 1 92 ? 2.915 9.868 7.770 1.00 50.66 92 LEU A N 1
ATOM 689 C CA . LEU A 1 92 ? 1.712 10.474 7.214 1.00 50.66 92 LEU A CA 1
ATOM 690 C C . LEU A 1 92 ? 2.013 10.914 5.780 1.00 50.66 92 LEU A C 1
ATOM 692 O O . LEU A 1 92 ? 3.137 11.317 5.472 1.00 50.66 92 LEU A O 1
ATOM 696 N N . ALA A 1 93 ? 1.024 10.762 4.905 1.00 55.06 93 ALA A N 1
ATOM 697 C CA . ALA A 1 93 ? 1.113 11.190 3.523 1.00 55.06 93 ALA A CA 1
ATOM 698 C C . ALA A 1 93 ? 1.035 12.726 3.476 1.00 55.06 93 ALA A C 1
ATOM 700 O O . ALA A 1 93 ? -0.004 13.280 3.139 1.00 55.06 93 ALA A O 1
ATOM 701 N N . SER A 1 94 ? 2.105 13.407 3.895 1.00 47.03 94 SER A N 1
ATOM 702 C CA . SER A 1 94 ? 2.272 14.852 3.728 1.00 47.03 94 SER A CA 1
ATOM 703 C C . SER A 1 94 ? 2.624 15.229 2.296 1.00 47.03 94 SER A C 1
ATOM 705 O O . SER A 1 94 ? 3.166 14.373 1.543 1.00 47.03 94 SER A O 1
#

Sequence (94 aa):
MKKRVAVIGGDAKKIRRHVGDDSLRYYSSSHNGGNGDAAMLTAAIRAGGVDEVWILWPCIGHPERDGVIAACRAQEVAIVWVNGPGEIKTRLAS

Secondary structure (DSSP, 8-state):
----EEEESS-GGGTTTTS-GGGEEEE--GGGTTHHHHHHHHHHHHTT--SEEEEEESSS-HHHHHHHHHHHHHTT-EEEEEESTT-EEEE---

pLDDT: mean 72.55, std 13.14, range [47.03, 90.31]